Protein AF-A0A7C2TXH4-F1 (afdb_monomer_lite)

pLDDT: mean 78.35, std 15.45, range [38.19, 95.31]

Secondary structure (DSSP, 8-state):
------S--TTSPPPGGGGGGGHHHHHHHHHHHHHHHTT----------TTSSHHHHHHHHHHHHHHTT--------TT--SHHHHHHHHHHHHHHHHTTSTTHHHHHHHHTTTEEEEETTTTEEEEPPP--

Foldseek 3Di:
DPPDDQLQDPPDQRDPVVCPVVVVVLVVLLVQLVVVVVVDDDDDDQDDDPSPCRVNSVVVSLVVSVVVVDQDFDFDCPPPDDPVVSVLSRLLRVLVSCVPPPCSVVSCVVCVVFFPDADPPPRDTDGDDPDD

Structure (mmCIF, N/CA/C/O backbone):
data_AF-A0A7C2TXH4-F1
#
_entry.id   AF-A0A7C2TXH4-F1
#
loop_
_atom_site.group_PDB
_atom_site.id
_atom_site.type_symbol
_atom_site.label_atom_id
_atom_site.label_alt_id
_atom_site.label_comp_id
_atom_site.label_asym_id
_atom_site.label_entity_id
_atom_site.label_seq_id
_atom_site.pdbx_PDB_ins_code
_atom_site.Cartn_x
_atom_site.Cartn_y
_atom_site.Cartn_z
_atom_site.occupancy
_atom_site.B_iso_or_equiv
_atom_site.auth_seq_id
_atom_site.auth_comp_id
_atom_site.auth_asym_id
_atom_site.auth_atom_id
_atom_site.pdbx_PDB_model_num
ATOM 1 N N . MET A 1 1 ? 20.940 20.966 -21.494 1.00 40.69 1 MET A N 1
ATOM 2 C CA . MET A 1 1 ? 20.437 19.580 -21.399 1.00 40.69 1 MET A CA 1
ATOM 3 C C . MET A 1 1 ? 18.974 19.637 -21.003 1.00 40.69 1 MET A C 1
ATOM 5 O O . MET A 1 1 ? 18.656 19.999 -19.877 1.00 40.69 1 MET A O 1
ATOM 9 N N . THR A 1 2 ? 18.092 19.416 -21.970 1.00 40.59 2 THR A N 1
ATOM 10 C CA . THR A 1 2 ? 16.645 19.278 -21.784 1.00 40.59 2 THR A CA 1
ATOM 11 C C . THR A 1 2 ? 16.384 18.123 -20.821 1.00 40.59 2 THR A C 1
ATOM 13 O O . THR A 1 2 ? 16.912 17.037 -21.025 1.00 40.59 2 THR A O 1
ATOM 16 N N . LYS A 1 3 ? 15.635 18.366 -19.738 1.00 47.31 3 LYS A N 1
ATOM 17 C CA . LYS A 1 3 ? 15.206 17.311 -18.809 1.00 47.31 3 LYS A CA 1
ATOM 18 C C . LYS A 1 3 ? 14.476 16.238 -19.612 1.00 47.31 3 LYS A C 1
ATOM 20 O O . LYS A 1 3 ? 13.412 16.528 -20.155 1.00 47.31 3 LYS A O 1
ATOM 25 N N . ASP A 1 4 ? 15.048 15.040 -19.667 1.00 52.62 4 ASP A N 1
ATOM 26 C CA . ASP A 1 4 ? 14.395 13.867 -20.234 1.00 52.62 4 ASP A CA 1
ATOM 27 C C . ASP A 1 4 ? 13.002 13.719 -19.614 1.00 52.62 4 ASP A C 1
ATOM 29 O O . ASP A 1 4 ? 12.825 13.724 -18.390 1.00 52.62 4 ASP A O 1
ATOM 33 N N . TYR A 1 5 ? 11.997 13.679 -20.481 1.00 54.09 5 TYR A N 1
ATOM 34 C CA . TYR A 1 5 ? 10.595 13.588 -20.110 1.00 54.09 5 TYR A CA 1
ATOM 35 C C . TYR A 1 5 ? 10.359 12.268 -19.365 1.00 54.09 5 TYR A C 1
ATOM 37 O O . TYR A 1 5 ? 10.427 11.189 -19.951 1.00 54.09 5 TYR A O 1
ATOM 45 N N . SER A 1 6 ? 10.110 12.340 -18.054 1.00 62.81 6 SER A N 1
ATOM 46 C CA . SER A 1 6 ? 9.767 11.154 -17.268 1.00 62.81 6 SER A CA 1
ATOM 47 C C . SER A 1 6 ? 8.303 10.783 -17.521 1.00 62.81 6 SER A C 1
ATOM 49 O O . SER A 1 6 ? 7.421 11.593 -17.221 1.00 62.81 6 SER A O 1
ATOM 51 N N . PRO A 1 7 ? 8.004 9.553 -17.979 1.00 61.53 7 PRO A N 1
ATOM 52 C CA . PRO A 1 7 ? 6.625 9.093 -18.146 1.00 61.53 7 PRO A CA 1
ATOM 53 C C . PRO A 1 7 ? 5.901 8.919 -16.798 1.00 61.53 7 PRO A C 1
ATOM 55 O O . PRO A 1 7 ? 4.693 8.705 -16.756 1.00 61.53 7 PRO A O 1
ATOM 58 N N . PHE A 1 8 ? 6.618 9.032 -15.674 1.00 63.22 8 PHE A N 1
ATOM 59 C CA . PHE A 1 8 ? 6.089 8.909 -14.319 1.00 63.22 8 PHE A CA 1
ATOM 60 C C . PHE A 1 8 ? 5.696 10.282 -13.754 1.00 63.22 8 PHE A C 1
ATOM 62 O O . PHE A 1 8 ? 6.299 10.776 -12.797 1.00 63.22 8 PHE A O 1
ATOM 69 N N . THR A 1 9 ? 4.676 10.904 -14.346 1.00 64.88 9 THR A N 1
ATOM 70 C CA . THR A 1 9 ? 4.133 12.181 -13.858 1.00 64.88 9 THR A CA 1
ATOM 71 C C . THR A 1 9 ? 3.100 11.938 -12.745 1.00 64.88 9 THR A C 1
ATOM 73 O O . THR A 1 9 ? 2.155 11.175 -12.955 1.00 64.88 9 THR A O 1
ATOM 76 N N . PRO A 1 10 ? 3.237 12.554 -11.550 1.00 54.91 10 PRO A N 1
ATOM 77 C CA . PRO A 1 10 ? 2.244 12.432 -10.482 1.00 54.91 10 PRO A CA 1
ATOM 78 C C . PRO A 1 10 ? 0.843 12.846 -10.951 1.00 54.91 10 PRO A C 1
ATOM 80 O O . PRO A 1 10 ? 0.690 13.863 -11.617 1.00 54.91 10 PRO A O 1
ATOM 83 N N . GLY A 1 11 ? -0.177 12.065 -10.592 1.00 58.59 11 GLY A N 1
ATOM 84 C CA . GLY A 1 11 ? -1.572 12.326 -10.974 1.00 58.59 11 GLY A CA 1
ATOM 85 C C . GLY A 1 11 ? -1.987 11.762 -12.338 1.00 58.59 11 GLY A C 1
ATOM 86 O O . GLY A 1 11 ? -3.182 11.651 -12.591 1.00 58.59 11 GLY A O 1
ATOM 87 N N . ILE A 1 12 ? -1.039 11.325 -13.174 1.00 64.62 12 ILE A N 1
ATOM 88 C CA . ILE A 1 12 ? -1.323 10.693 -14.468 1.00 64.62 12 ILE A CA 1
ATOM 89 C C . ILE A 1 12 ? -1.039 9.184 -14.357 1.00 64.62 12 ILE A C 1
ATOM 91 O O . ILE A 1 12 ? 0.074 8.797 -13.988 1.00 64.62 12 ILE A O 1
ATOM 95 N N . PRO A 1 13 ? -2.020 8.300 -14.633 1.00 62.34 13 PRO A N 1
ATOM 96 C CA . PRO A 1 13 ? -1.778 6.864 -14.700 1.00 62.34 13 PRO A CA 1
ATOM 97 C C . PRO A 1 13 ? -0.716 6.543 -15.753 1.00 62.34 13 PRO A C 1
ATOM 99 O O . PRO A 1 13 ? -0.818 6.969 -16.898 1.00 62.34 13 PRO A O 1
ATOM 102 N N . VAL A 1 14 ? 0.303 5.783 -15.357 1.00 64.81 14 VAL A N 1
ATOM 103 C CA . VAL A 1 14 ? 1.402 5.407 -16.250 1.00 64.81 14 VAL A CA 1
ATOM 104 C C . VAL A 1 14 ? 0.952 4.228 -17.115 1.00 64.81 14 VAL A C 1
ATOM 106 O O . VAL A 1 14 ? 0.520 3.224 -16.538 1.00 64.81 14 VAL A O 1
ATOM 109 N N . PRO A 1 15 ? 1.046 4.326 -18.454 1.00 70.94 15 PRO A N 1
ATOM 110 C CA . PRO A 1 15 ? 0.715 3.225 -19.355 1.00 70.94 15 PRO A CA 1
ATOM 111 C C . PRO A 1 15 ? 1.491 1.944 -19.016 1.00 70.94 15 PRO A C 1
ATOM 113 O O . PRO A 1 15 ? 2.647 1.998 -18.581 1.00 70.94 15 PRO A O 1
ATOM 116 N N . ILE A 1 16 ? 0.846 0.783 -19.168 1.00 62.66 16 ILE A N 1
ATOM 117 C CA . ILE A 1 16 ? 1.406 -0.502 -18.723 1.00 62.66 16 ILE A CA 1
ATOM 118 C C . ILE A 1 16 ? 2.661 -0.890 -19.520 1.00 62.66 16 ILE A C 1
ATOM 120 O O . ILE A 1 16 ? 3.545 -1.573 -19.004 1.00 62.66 16 ILE A O 1
ATOM 124 N N . GLU A 1 17 ? 2.777 -0.379 -20.744 1.00 65.69 17 GLU A N 1
ATOM 125 C CA . GLU A 1 17 ? 3.889 -0.575 -21.671 1.00 65.69 17 GLU A CA 1
ATOM 126 C C . GLU A 1 17 ? 5.209 -0.032 -21.097 1.00 65.69 17 GLU A C 1
ATOM 128 O O . GLU A 1 17 ? 6.275 -0.593 -21.348 1.00 65.69 17 GLU A O 1
ATOM 133 N N . PHE A 1 18 ? 5.162 0.988 -20.230 1.00 65.19 18 PHE A N 1
ATOM 134 C CA . PHE A 1 18 ? 6.354 1.498 -19.540 1.00 65.19 18 PHE A CA 1
ATOM 135 C C . PHE A 1 18 ? 6.905 0.542 -18.469 1.00 65.19 18 PHE A C 1
ATOM 137 O O . PHE A 1 18 ? 8.002 0.763 -17.953 1.00 65.19 18 PHE A O 1
ATOM 144 N N . PHE A 1 19 ? 6.184 -0.534 -18.137 1.00 65.44 19 PHE A N 1
ATOM 145 C CA . PHE A 1 19 ? 6.632 -1.553 -17.185 1.00 65.44 19 PHE A CA 1
ATOM 146 C C . PHE A 1 19 ? 7.225 -2.800 -17.848 1.00 65.44 19 PHE A C 1
ATOM 148 O O . PHE A 1 19 ? 7.636 -3.707 -17.125 1.00 65.44 19 PHE A O 1
ATOM 155 N N . MET A 1 20 ? 7.344 -2.852 -19.184 1.00 65.75 20 MET A N 1
ATOM 156 C CA . MET A 1 20 ? 7.916 -4.015 -19.887 1.00 65.75 20 MET A CA 1
ATOM 157 C C . MET A 1 20 ? 9.328 -4.380 -19.389 1.00 65.75 20 MET A C 1
ATOM 159 O O . MET A 1 20 ? 9.639 -5.558 -19.239 1.00 65.75 20 MET A O 1
ATOM 163 N N . GLY A 1 21 ? 10.152 -3.391 -19.016 1.00 76.56 21 GLY A N 1
ATOM 164 C CA . GLY A 1 21 ? 11.487 -3.619 -18.436 1.00 76.56 21 GLY A CA 1
ATOM 165 C C . GLY A 1 21 ? 11.503 -4.094 -16.974 1.00 76.56 21 GLY A C 1
ATOM 166 O O . GLY A 1 21 ? 12.566 -4.396 -16.444 1.00 76.56 21 GLY A O 1
ATOM 167 N N . ARG A 1 22 ? 10.345 -4.160 -16.304 1.00 83.62 22 ARG A N 1
ATOM 168 C CA . ARG A 1 22 ? 10.206 -4.524 -14.880 1.00 83.62 22 ARG A CA 1
ATOM 169 C C . ARG A 1 22 ? 9.427 -5.818 -14.669 1.00 83.62 22 ARG A C 1
ATOM 171 O O . ARG A 1 22 ? 8.960 -6.091 -13.563 1.00 83.62 22 ARG A O 1
ATOM 178 N N . LEU A 1 23 ? 9.272 -6.623 -15.719 1.00 87.19 23 LEU A N 1
ATOM 179 C CA . LEU A 1 23 ? 8.476 -7.845 -15.658 1.00 87.19 23 LEU A CA 1
ATOM 180 C C . LEU A 1 23 ? 8.995 -8.820 -14.589 1.00 87.19 23 LEU A C 1
ATOM 182 O O . LEU A 1 23 ? 8.194 -9.355 -13.831 1.00 87.19 23 LEU A O 1
ATOM 186 N N . ALA A 1 24 ? 10.316 -8.984 -14.465 1.00 90.44 24 ALA A N 1
ATOM 187 C CA . ALA A 1 24 ? 10.922 -9.844 -13.444 1.00 90.44 24 ALA A CA 1
ATOM 188 C C . ALA A 1 24 ? 10.653 -9.346 -12.006 1.00 90.44 24 ALA A C 1
ATOM 190 O O . ALA A 1 24 ? 10.312 -10.132 -11.117 1.00 90.44 24 ALA A O 1
ATOM 191 N N . GLU A 1 25 ? 10.734 -8.029 -11.776 1.00 92.25 25 GLU A N 1
ATOM 192 C CA . GLU A 1 25 ? 10.386 -7.413 -10.486 1.00 92.25 25 GLU A CA 1
ATOM 193 C C . GLU A 1 25 ? 8.901 -7.650 -10.165 1.00 92.25 25 GLU A C 1
ATOM 195 O O . GLU A 1 25 ? 8.540 -8.021 -9.044 1.00 92.25 25 GLU A O 1
ATOM 200 N N . LEU A 1 26 ? 8.028 -7.478 -11.164 1.00 91.50 26 LEU A N 1
ATOM 201 C CA . LEU A 1 26 ? 6.584 -7.657 -11.028 1.00 91.50 26 LEU A CA 1
ATOM 202 C C . LEU A 1 26 ? 6.212 -9.120 -10.760 1.00 91.50 26 LEU A C 1
ATOM 204 O O . LEU A 1 26 ? 5.366 -9.398 -9.909 1.00 91.50 26 LEU A O 1
ATOM 208 N N . GLN A 1 27 ? 6.865 -10.060 -11.442 1.00 92.19 27 GLN A N 1
ATOM 209 C CA . GLN A 1 27 ? 6.722 -11.497 -11.206 1.00 92.19 27 GLN A CA 1
ATOM 210 C C . GLN A 1 27 ? 7.131 -11.865 -9.778 1.00 92.19 27 GLN A C 1
ATOM 212 O O . GLN A 1 27 ? 6.394 -12.570 -9.095 1.00 92.19 27 GLN A O 1
ATOM 217 N N . THR A 1 28 ? 8.244 -11.319 -9.284 1.00 94.38 28 THR A N 1
ATOM 218 C CA . THR A 1 28 ? 8.697 -11.550 -7.904 1.00 94.38 28 THR A CA 1
ATOM 219 C C . THR A 1 28 ? 7.663 -11.059 -6.886 1.00 94.38 28 THR A C 1
ATOM 221 O O . THR A 1 28 ? 7.289 -11.784 -5.961 1.00 94.38 28 THR A O 1
ATOM 224 N N . LEU A 1 29 ? 7.155 -9.835 -7.063 1.00 94.31 29 LEU A N 1
ATOM 225 C CA . LEU A 1 29 ? 6.157 -9.253 -6.165 1.00 94.31 29 LEU A CA 1
ATOM 226 C C . LEU A 1 29 ? 4.825 -10.022 -6.205 1.00 94.31 29 LEU A C 1
ATOM 228 O O . LEU A 1 29 ? 4.230 -10.285 -5.161 1.00 94.31 29 LEU A O 1
ATOM 232 N N . THR A 1 30 ? 4.369 -10.424 -7.391 1.00 92.69 30 THR A N 1
ATOM 233 C CA . THR A 1 30 ? 3.124 -11.196 -7.544 1.00 92.69 30 THR A CA 1
ATOM 234 C C . THR A 1 30 ? 3.253 -12.618 -6.998 1.00 92.69 30 THR A C 1
ATOM 236 O O . THR A 1 30 ? 2.329 -13.100 -6.346 1.00 92.69 30 THR A O 1
ATOM 239 N N . GLN A 1 31 ? 4.410 -13.269 -7.147 1.00 93.94 31 GLN A N 1
ATOM 240 C CA . GLN A 1 31 ? 4.670 -14.579 -6.543 1.00 93.94 31 GLN A CA 1
ATOM 241 C C . GLN A 1 31 ? 4.617 -14.521 -5.010 1.00 93.94 31 GLN A C 1
ATOM 243 O O . GLN A 1 31 ? 4.047 -15.413 -4.379 1.00 93.94 31 GLN A O 1
ATOM 248 N N . LYS A 1 32 ? 5.136 -13.446 -4.405 1.00 95.12 32 LYS A N 1
ATOM 249 C CA . LYS A 1 32 ? 4.968 -13.188 -2.968 1.00 95.12 32 LYS A CA 1
ATOM 250 C C . LYS A 1 32 ? 3.506 -12.947 -2.593 1.00 95.12 32 LYS A C 1
ATOM 252 O O . LYS A 1 32 ? 3.032 -13.511 -1.615 1.00 95.12 32 LYS A O 1
ATOM 257 N N . GLY A 1 33 ? 2.758 -12.188 -3.392 1.00 93.38 33 GLY A N 1
ATOM 258 C CA . GLY A 1 33 ? 1.314 -12.029 -3.188 1.00 93.38 33 GLY A CA 1
ATOM 259 C C . GLY A 1 33 ? 0.571 -13.372 -3.155 1.00 93.38 33 GLY A C 1
ATOM 260 O O . GLY A 1 33 ? -0.176 -13.642 -2.219 1.00 93.38 33 GLY A O 1
ATOM 261 N N . ARG A 1 34 ? 0.867 -14.272 -4.099 1.00 91.56 34 ARG A N 1
ATOM 262 C CA . ARG A 1 34 ? 0.310 -15.639 -4.132 1.00 91.56 34 ARG A CA 1
ATOM 263 C C . ARG A 1 34 ? 0.702 -16.475 -2.920 1.00 91.56 34 ARG A C 1
ATOM 265 O O . ARG A 1 34 ? -0.132 -17.177 -2.355 1.00 91.56 34 ARG A O 1
ATOM 272 N N . ALA A 1 35 ? 1.960 -16.385 -2.488 1.00 91.25 35 ALA A N 1
ATOM 273 C CA . ALA A 1 35 ? 2.410 -17.022 -1.254 1.00 91.25 35 ALA A CA 1
ATOM 274 C C . ALA A 1 35 ? 1.621 -16.525 -0.031 1.00 91.25 35 ALA A C 1
ATOM 276 O O . ALA A 1 35 ? 1.349 -17.321 0.869 1.00 91.25 35 ALA A O 1
ATOM 277 N N . ALA A 1 36 ? 1.219 -15.252 -0.025 1.00 92.56 36 ALA A N 1
ATOM 278 C CA . ALA A 1 36 ? 0.406 -14.685 1.038 1.00 92.56 36 ALA A CA 1
ATOM 279 C C . ALA A 1 36 ? -1.047 -15.162 1.028 1.00 92.56 36 ALA A C 1
ATOM 281 O O . ALA A 1 36 ? -1.604 -15.422 2.093 1.00 92.56 36 ALA A O 1
ATOM 282 N N . VAL A 1 37 ? -1.630 -15.384 -0.152 1.00 87.12 37 VAL A N 1
ATOM 283 C CA . VAL A 1 37 ? -2.938 -16.053 -0.277 1.00 87.12 37 VAL A CA 1
ATOM 284 C C . VAL A 1 37 ? -2.903 -17.459 0.337 1.00 87.12 37 VAL A C 1
ATOM 286 O O . VAL A 1 37 ? -3.871 -17.875 0.966 1.00 87.12 37 VAL A O 1
ATOM 289 N N . ALA A 1 38 ? -1.767 -18.160 0.254 1.00 87.12 38 ALA A N 1
ATOM 290 C CA . ALA A 1 38 ? -1.554 -19.455 0.907 1.00 87.12 38 ALA A CA 1
ATOM 291 C C . ALA A 1 38 ? -1.300 -19.369 2.433 1.00 87.12 38 ALA A C 1
ATOM 293 O O . ALA A 1 38 ? -0.884 -20.353 3.043 1.00 87.12 38 ALA A O 1
ATOM 294 N N . GLY A 1 39 ? -1.520 -18.207 3.059 1.00 87.75 39 GLY A N 1
ATOM 295 C CA . GLY A 1 39 ? -1.439 -18.017 4.511 1.00 87.75 39 GLY A CA 1
ATOM 296 C C . GLY A 1 39 ? -0.070 -17.585 5.044 1.00 87.75 39 GLY A C 1
ATOM 297 O O . GLY A 1 39 ? 0.118 -17.544 6.259 1.00 87.75 39 GLY A O 1
ATOM 298 N N . ARG A 1 40 ? 0.897 -17.247 4.179 1.00 91.00 40 ARG A N 1
ATOM 299 C CA . ARG A 1 40 ? 2.214 -16.747 4.615 1.00 91.00 40 ARG A CA 1
ATOM 300 C C . ARG A 1 40 ? 2.240 -15.224 4.717 1.00 91.00 40 ARG A C 1
ATOM 302 O O . ARG A 1 40 ? 1.818 -14.517 3.813 1.00 91.00 40 ARG A O 1
ATOM 309 N N . ILE A 1 41 ? 2.803 -14.681 5.791 1.00 92.50 41 ILE A N 1
ATOM 310 C CA . ILE A 1 41 ? 3.033 -13.233 5.864 1.00 92.50 41 ILE A CA 1
ATOM 311 C C . ILE A 1 41 ? 4.274 -12.894 5.037 1.00 92.50 41 ILE A C 1
ATOM 313 O O . ILE A 1 41 ? 5.393 -13.234 5.413 1.00 92.50 41 ILE A O 1
ATOM 317 N N . GLU A 1 42 ? 4.074 -12.183 3.931 1.00 94.88 42 GLU A N 1
ATOM 318 C CA . GLU A 1 42 ? 5.147 -11.701 3.063 1.00 94.88 42 GLU A CA 1
ATOM 319 C C . GLU A 1 42 ? 5.381 -10.203 3.269 1.00 94.88 42 GLU A C 1
ATOM 321 O O . GLU A 1 42 ? 4.445 -9.417 3.417 1.00 94.88 42 GLU A O 1
ATOM 326 N N . ARG A 1 43 ? 6.652 -9.794 3.261 1.00 94.38 43 ARG A N 1
ATOM 327 C CA . ARG A 1 43 ? 7.066 -8.389 3.366 1.00 94.38 43 ARG A CA 1
ATOM 328 C C . ARG A 1 43 ? 7.923 -8.044 2.158 1.00 94.38 43 ARG A C 1
ATOM 330 O O . ARG A 1 43 ? 8.853 -8.780 1.834 1.00 94.38 43 ARG A O 1
ATOM 337 N N . VAL A 1 44 ? 7.615 -6.931 1.499 1.00 94.12 44 VAL A N 1
ATOM 338 C CA . VAL A 1 44 ? 8.377 -6.447 0.343 1.00 94.12 44 VAL A CA 1
ATOM 339 C C . VAL A 1 44 ? 8.715 -4.983 0.534 1.00 94.12 44 VAL A C 1
ATOM 341 O O . VAL A 1 44 ? 7.851 -4.182 0.884 1.00 94.12 44 VAL A O 1
ATOM 344 N N . PHE A 1 45 ? 9.970 -4.637 0.268 1.00 95.31 45 PHE A N 1
ATOM 345 C CA . PHE A 1 45 ? 1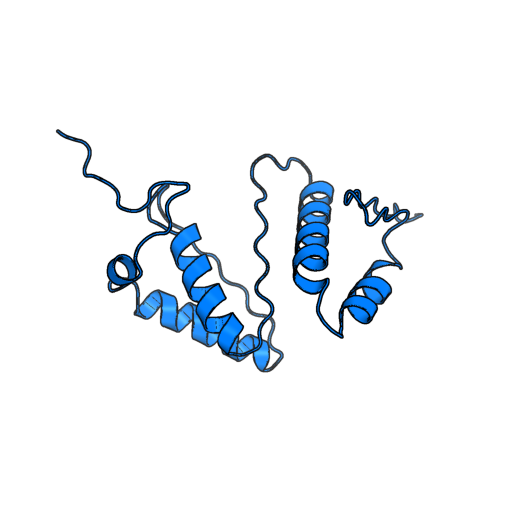0.437 -3.262 0.242 1.00 95.31 45 PHE A CA 1
ATOM 346 C C . PHE A 1 45 ? 10.768 -2.868 -1.197 1.00 95.31 45 PHE A C 1
ATOM 348 O O . PHE A 1 45 ? 11.628 -3.479 -1.826 1.00 95.31 45 PHE A O 1
ATOM 355 N N . VAL A 1 46 ? 10.075 -1.857 -1.725 1.00 94.06 46 VAL A N 1
ATOM 356 C CA . VAL A 1 46 ? 10.315 -1.328 -3.076 1.00 94.06 46 VAL A CA 1
ATOM 357 C C . VAL A 1 46 ? 11.075 -0.012 -2.953 1.00 94.06 46 VAL A C 1
ATOM 359 O O . VAL A 1 46 ? 10.518 1.003 -2.530 1.00 94.06 46 VAL A O 1
ATOM 362 N N . SER A 1 47 ? 12.352 -0.025 -3.327 1.00 93.88 47 SER A N 1
ATOM 363 C CA . SER A 1 47 ? 13.260 1.121 -3.237 1.00 93.88 47 SER A CA 1
ATOM 364 C C . SER A 1 47 ? 13.634 1.666 -4.622 1.00 93.88 47 SER A C 1
ATOM 366 O O . SER A 1 47 ? 13.226 1.138 -5.654 1.00 93.88 47 SER A O 1
ATOM 368 N N . GLY A 1 48 ? 14.340 2.799 -4.656 1.00 90.69 48 GLY A N 1
ATOM 369 C CA . GLY A 1 48 ? 14.818 3.427 -5.892 1.00 90.69 48 GLY A CA 1
ATOM 370 C C . GLY A 1 48 ? 14.609 4.941 -5.931 1.00 90.69 48 GLY A C 1
ATOM 371 O O . GLY A 1 48 ? 13.923 5.518 -5.080 1.00 90.69 48 GLY A O 1
ATOM 372 N N . ALA A 1 49 ? 15.173 5.590 -6.950 1.00 89.50 49 ALA A N 1
ATOM 373 C CA . ALA A 1 49 ? 15.179 7.046 -7.094 1.00 89.50 49 ALA A CA 1
ATOM 374 C C . ALA A 1 49 ? 13.770 7.681 -7.103 1.00 89.50 49 ALA A C 1
ATOM 376 O O . ALA A 1 49 ? 12.758 7.047 -7.437 1.00 89.50 49 ALA A O 1
ATOM 377 N N . ARG A 1 50 ? 13.674 8.959 -6.712 1.00 86.25 50 ARG A N 1
ATOM 378 C CA . ARG A 1 50 ? 12.423 9.733 -6.807 1.00 86.25 50 ARG A CA 1
ATOM 379 C C . ARG A 1 50 ? 11.987 9.812 -8.275 1.00 86.25 50 ARG A C 1
ATOM 381 O O . ARG A 1 50 ? 12.810 10.047 -9.146 1.00 86.25 50 ARG A O 1
ATOM 388 N N . GLY A 1 51 ? 10.699 9.598 -8.542 1.00 83.94 51 GLY A N 1
ATOM 389 C CA . GLY A 1 51 ? 10.154 9.660 -9.905 1.00 83.94 51 GLY A CA 1
ATOM 390 C C . GLY A 1 51 ? 10.412 8.428 -10.783 1.00 83.94 51 GLY A C 1
ATOM 391 O O . GLY A 1 51 ? 9.938 8.409 -11.905 1.00 83.94 51 GLY A O 1
ATOM 392 N N . ILE A 1 52 ? 11.074 7.371 -10.292 1.00 85.38 52 ILE A N 1
ATOM 393 C CA . ILE A 1 52 ? 11.351 6.158 -11.096 1.00 85.38 52 ILE A CA 1
ATOM 394 C C . ILE A 1 52 ? 10.127 5.233 -11.298 1.00 85.38 52 ILE A C 1
ATOM 396 O O . ILE A 1 52 ? 10.245 4.151 -11.868 1.00 85.38 52 ILE A O 1
ATOM 400 N N . GLY A 1 53 ? 8.958 5.614 -10.767 1.00 87.56 53 GLY A N 1
ATOM 401 C CA . GLY A 1 53 ? 7.713 4.860 -10.951 1.00 87.56 53 GLY A CA 1
ATOM 402 C C . GLY A 1 53 ? 7.354 3.827 -9.880 1.00 87.56 53 GLY A C 1
ATOM 403 O O . GLY A 1 53 ? 6.478 3.008 -10.128 1.00 87.56 53 GLY A O 1
ATOM 404 N N . LYS A 1 54 ? 7.962 3.858 -8.684 1.00 91.81 54 LYS A N 1
ATOM 405 C CA . LYS A 1 54 ? 7.705 2.872 -7.603 1.00 91.81 54 LYS A CA 1
ATOM 406 C C . LYS A 1 54 ? 6.223 2.737 -7.229 1.00 91.81 54 LYS A C 1
ATOM 408 O O . LYS A 1 54 ? 5.690 1.635 -7.200 1.00 91.81 54 LYS A O 1
ATOM 413 N N . SER A 1 55 ? 5.538 3.854 -6.971 1.00 91.38 55 SER A N 1
ATOM 414 C CA . SER A 1 55 ? 4.112 3.836 -6.608 1.00 91.38 55 SER A CA 1
ATOM 415 C C . SER A 1 55 ? 3.237 3.296 -7.740 1.00 91.38 55 SER A C 1
ATOM 417 O O . SER A 1 55 ? 2.300 2.541 -7.490 1.00 91.38 55 SER A O 1
ATOM 419 N N . SER A 1 56 ? 3.570 3.633 -8.987 1.00 89.44 56 SER A N 1
ATOM 420 C CA . SER A 1 56 ? 2.876 3.129 -10.174 1.00 89.44 56 SER A CA 1
ATOM 421 C C . SER A 1 56 ? 3.113 1.626 -10.371 1.00 89.44 56 SER A C 1
ATOM 423 O O . SER A 1 56 ? 2.162 0.893 -10.620 1.00 89.44 56 SER A O 1
ATOM 425 N N . PHE A 1 57 ? 4.340 1.145 -10.148 1.00 91.38 57 PHE A N 1
ATOM 426 C CA . PHE A 1 57 ? 4.682 -0.281 -10.146 1.00 91.38 57 PHE A CA 1
ATOM 427 C C . PHE A 1 57 ? 3.864 -1.061 -9.103 1.00 91.38 57 PHE A C 1
ATOM 429 O O . PHE A 1 57 ? 3.192 -2.038 -9.441 1.00 91.38 57 PHE A O 1
ATOM 436 N N . CYS A 1 58 ? 3.826 -0.586 -7.852 1.00 93.38 58 CYS A N 1
ATOM 437 C CA . CYS A 1 58 ? 3.018 -1.208 -6.799 1.00 93.38 58 CYS A CA 1
ATOM 438 C C . CYS A 1 58 ? 1.517 -1.179 -7.125 1.00 93.38 58 CYS A C 1
ATOM 440 O O . CYS A 1 58 ? 0.798 -2.128 -6.812 1.00 93.38 58 CYS A O 1
ATOM 442 N N . ARG A 1 59 ? 1.026 -0.117 -7.781 1.00 91.06 59 ARG A N 1
ATOM 443 C CA . ARG A 1 59 ? -0.371 -0.023 -8.228 1.00 91.06 59 ARG A CA 1
ATOM 444 C C . ARG A 1 59 ? -0.713 -1.112 -9.248 1.00 91.06 59 ARG A C 1
ATOM 446 O O . ARG A 1 59 ? -1.776 -1.715 -9.113 1.00 91.06 59 ARG A O 1
ATOM 453 N N . VAL A 1 60 ? 0.163 -1.375 -10.219 1.00 90.62 60 VAL A N 1
ATOM 454 C CA . VAL A 1 60 ? -0.028 -2.452 -11.207 1.00 90.62 60 VAL A CA 1
ATOM 455 C C . VAL A 1 60 ? -0.048 -3.815 -10.516 1.00 90.62 60 VAL A C 1
ATOM 457 O O . VAL A 1 60 ? -0.983 -4.587 -10.713 1.00 90.62 60 VAL A O 1
ATOM 460 N N . ALA A 1 61 ? 0.918 -4.089 -9.634 1.00 92.06 61 ALA A N 1
ATOM 461 C CA . ALA A 1 61 ? 0.952 -5.338 -8.870 1.00 92.06 61 ALA A CA 1
ATOM 462 C C . ALA A 1 61 ? -0.330 -5.552 -8.049 1.00 92.06 61 ALA A C 1
ATOM 464 O O . ALA A 1 61 ? -0.908 -6.638 -8.066 1.00 92.06 61 ALA A O 1
ATOM 465 N N . ARG A 1 62 ? -0.826 -4.493 -7.395 1.00 92.38 62 ARG A N 1
ATOM 466 C CA . ARG A 1 62 ? -2.095 -4.510 -6.658 1.00 92.38 62 ARG A CA 1
ATOM 467 C C . ARG A 1 62 ? -3.279 -4.861 -7.560 1.00 92.38 62 ARG A C 1
ATOM 469 O O . ARG A 1 62 ? -4.126 -5.644 -7.152 1.00 92.38 62 ARG A O 1
ATOM 476 N N . GLN A 1 63 ? -3.345 -4.309 -8.774 1.00 90.50 63 GLN A N 1
ATOM 477 C CA . GLN A 1 63 ? -4.408 -4.630 -9.734 1.00 90.50 63 GLN A CA 1
ATOM 478 C C . GLN A 1 63 ? -4.354 -6.087 -10.204 1.00 90.50 63 GLN A C 1
ATOM 480 O O . GLN A 1 63 ? -5.405 -6.691 -10.400 1.00 90.50 63 GLN A O 1
ATOM 485 N N . ILE A 1 64 ? -3.158 -6.658 -10.372 1.00 91.31 64 ILE A N 1
ATOM 486 C CA . ILE A 1 64 ? -2.991 -8.075 -10.723 1.00 91.31 64 ILE A CA 1
ATOM 487 C C . ILE A 1 64 ? -3.472 -8.959 -9.570 1.00 91.31 64 ILE A C 1
ATOM 489 O O . ILE A 1 64 ? -4.346 -9.796 -9.767 1.00 91.31 64 ILE A O 1
ATOM 493 N N . LEU A 1 65 ? -2.973 -8.718 -8.356 1.00 92.38 65 LEU A N 1
ATOM 494 C CA . LEU A 1 65 ? -3.313 -9.509 -7.169 1.00 92.38 65 LEU A CA 1
ATOM 495 C C . LEU A 1 65 ? -4.783 -9.374 -6.751 1.00 92.38 65 LEU A C 1
ATOM 497 O O . LEU A 1 65 ? -5.364 -10.316 -6.218 1.00 92.38 65 LEU A O 1
ATOM 501 N N . ALA A 1 66 ? -5.423 -8.239 -7.042 1.00 90.12 66 ALA A N 1
ATOM 502 C CA . ALA A 1 66 ? -6.858 -8.075 -6.828 1.00 90.12 66 ALA A CA 1
ATOM 503 C C . ALA A 1 66 ? -7.694 -9.057 -7.667 1.00 90.12 66 ALA A C 1
ATOM 505 O O . ALA A 1 66 ? -8.717 -9.549 -7.193 1.00 90.12 66 ALA A O 1
ATOM 506 N N . LYS A 1 67 ? -7.243 -9.397 -8.885 1.00 88.75 67 LYS A N 1
ATOM 507 C CA . LYS A 1 67 ? -7.886 -10.430 -9.718 1.00 88.75 67 LYS A CA 1
ATOM 508 C C . LYS A 1 67 ? -7.707 -11.839 -9.145 1.00 88.75 67 LYS A C 1
ATOM 510 O O . LYS A 1 67 ? -8.481 -12.725 -9.478 1.00 88.75 67 LYS A O 1
ATOM 515 N N . GLU A 1 68 ? -6.725 -12.028 -8.267 1.00 87.94 68 GLU A N 1
ATOM 516 C CA . GLU A 1 68 ? -6.452 -13.281 -7.552 1.00 87.94 68 GLU A CA 1
ATOM 517 C C . GLU A 1 68 ? -7.136 -13.325 -6.169 1.00 87.94 68 GLU A C 1
ATOM 519 O O . GLU A 1 68 ? -6.821 -14.171 -5.337 1.00 87.94 68 GLU A O 1
ATOM 524 N N . GLY A 1 69 ? -8.088 -12.420 -5.910 1.00 84.94 69 GLY A N 1
ATOM 525 C CA . GLY A 1 69 ? -8.913 -12.428 -4.699 1.00 84.94 69 GLY A CA 1
ATOM 526 C C . GLY A 1 69 ? -8.327 -11.673 -3.504 1.00 84.94 69 GLY A C 1
ATOM 527 O O . GLY A 1 69 ? -8.904 -11.717 -2.419 1.00 84.94 69 GLY A O 1
ATOM 528 N N . MET A 1 70 ? -7.215 -10.950 -3.672 1.00 89.50 70 MET A N 1
ATOM 529 C CA . MET A 1 70 ? -6.658 -10.115 -2.604 1.00 89.50 70 MET A CA 1
ATOM 530 C C . MET A 1 70 ? -7.378 -8.765 -2.500 1.00 89.50 70 MET A C 1
ATOM 532 O O . MET A 1 70 ? -7.641 -8.102 -3.504 1.00 89.50 70 MET A O 1
ATOM 536 N N . LEU A 1 71 ? -7.617 -8.288 -1.275 1.00 88.62 71 LEU A N 1
ATOM 537 C CA . LEU A 1 71 ? -7.977 -6.887 -1.065 1.00 88.62 71 LEU A CA 1
ATOM 538 C C . LEU A 1 71 ? -6.717 -6.020 -1.153 1.00 88.62 71 LEU A C 1
ATOM 540 O O . LEU A 1 7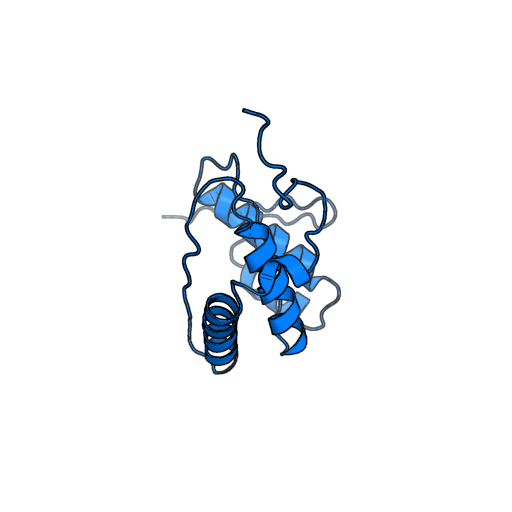1 ? -5.829 -6.100 -0.307 1.00 88.62 71 LEU A O 1
ATOM 544 N N . GLY A 1 72 ? -6.654 -5.159 -2.162 1.00 90.31 72 GLY A N 1
ATOM 545 C CA . GLY A 1 72 ? -5.563 -4.208 -2.307 1.00 90.31 72 GLY A CA 1
ATOM 546 C C . GLY A 1 72 ? -5.853 -2.883 -1.611 1.00 90.31 72 GLY A C 1
ATOM 547 O O . GLY A 1 72 ? -6.603 -2.084 -2.159 1.00 90.31 72 GLY A O 1
ATOM 548 N N . VAL A 1 73 ? -5.171 -2.586 -0.506 1.00 91.69 73 VAL A N 1
ATOM 549 C CA . VAL A 1 73 ? -5.259 -1.290 0.194 1.00 91.69 73 VAL A CA 1
ATOM 550 C C . VAL A 1 73 ? -3.999 -0.467 -0.077 1.00 91.69 73 VAL A C 1
ATOM 552 O O . VAL A 1 73 ? -2.888 -0.990 -0.010 1.00 91.69 73 VAL A O 1
ATOM 555 N N . HIS A 1 74 ? -4.152 0.819 -0.398 1.00 93.19 74 HIS A N 1
ATOM 556 C CA . HIS A 1 74 ? -3.032 1.754 -0.530 1.00 93.19 74 HIS A CA 1
ATOM 557 C C . HIS A 1 74 ? -3.165 2.880 0.492 1.00 93.19 74 HIS A C 1
ATOM 559 O O . HIS A 1 74 ? -4.191 3.552 0.541 1.00 93.19 74 HIS A O 1
ATOM 565 N N . VAL A 1 75 ? -2.103 3.114 1.261 1.00 93.69 75 VAL A N 1
ATOM 566 C CA . VAL A 1 75 ? -2.063 4.140 2.306 1.00 93.69 75 VAL A CA 1
ATOM 567 C C . VAL A 1 75 ? -0.903 5.081 2.023 1.00 93.69 75 VAL A C 1
ATOM 569 O O . VAL A 1 75 ? 0.247 4.653 1.931 1.00 93.69 75 VAL A O 1
ATOM 572 N N . PHE A 1 76 ? -1.196 6.371 1.878 1.00 91.31 76 PHE A N 1
ATOM 573 C CA . PHE A 1 76 ? -0.163 7.391 1.752 1.00 91.31 76 PHE A CA 1
ATOM 574 C C . PHE A 1 76 ? 0.195 7.955 3.131 1.00 91.31 76 PHE A C 1
ATOM 576 O O . PHE A 1 76 ? -0.589 8.667 3.761 1.00 91.31 76 PHE A O 1
ATOM 583 N N . TRP A 1 77 ? 1.408 7.658 3.594 1.00 91.75 77 TRP A N 1
ATOM 584 C CA . TRP A 1 77 ? 1.925 8.140 4.881 1.00 91.75 77 TRP A CA 1
ATOM 585 C C . TRP A 1 77 ? 2.695 9.462 4.788 1.00 91.75 77 TRP A C 1
ATOM 587 O O . TRP A 1 77 ? 3.278 9.898 5.775 1.00 91.75 77 TRP A O 1
ATOM 597 N N . GLY A 1 78 ? 2.727 10.124 3.626 1.00 91.25 78 GLY A N 1
ATOM 598 C CA . GLY A 1 78 ? 3.416 11.409 3.511 1.00 91.25 78 GLY A CA 1
ATOM 599 C C . GLY A 1 78 ? 2.862 12.432 4.504 1.00 91.25 78 GLY A C 1
ATOM 600 O O . GLY A 1 78 ? 1.645 12.581 4.643 1.00 91.25 78 GLY A O 1
ATOM 601 N N . GLY A 1 79 ? 3.773 13.098 5.215 1.00 89.38 79 GLY A N 1
ATOM 602 C CA . GLY A 1 79 ? 3.447 14.079 6.248 1.00 89.38 79 GLY A CA 1
ATOM 603 C C . GLY A 1 79 ? 2.974 13.494 7.581 1.00 89.38 79 GLY A C 1
ATOM 604 O O . GLY A 1 79 ? 2.684 14.282 8.470 1.00 89.38 79 GLY A O 1
ATOM 605 N N . ALA A 1 80 ? 2.892 12.165 7.736 1.00 92.00 80 ALA A N 1
ATOM 606 C CA . ALA A 1 80 ? 2.594 11.569 9.034 1.00 92.00 80 ALA A CA 1
ATOM 607 C C . ALA A 1 80 ? 3.789 11.730 9.984 1.00 92.00 80 ALA A C 1
ATOM 609 O O . ALA A 1 80 ? 4.927 11.472 9.583 1.00 92.00 80 ALA A O 1
ATOM 610 N N . GLN A 1 81 ? 3.534 12.156 11.221 1.00 93.06 81 GLN A N 1
ATOM 611 C CA . GLN A 1 81 ? 4.593 12.443 12.202 1.00 93.06 81 GLN A CA 1
ATOM 612 C C . GLN A 1 81 ? 4.631 11.456 13.370 1.00 93.06 81 GLN A C 1
ATOM 614 O O . GLN A 1 81 ? 5.637 11.378 14.073 1.00 93.06 81 GLN A O 1
ATOM 619 N N . THR A 1 82 ? 3.564 10.678 13.566 1.00 92.94 82 THR A N 1
ATOM 620 C CA . THR A 1 82 ? 3.465 9.704 14.657 1.00 92.94 82 THR A CA 1
ATOM 621 C C . THR A 1 82 ? 3.058 8.327 14.144 1.00 92.94 82 THR A C 1
ATOM 623 O O . THR A 1 82 ? 2.394 8.185 13.112 1.00 92.94 82 THR A O 1
ATOM 626 N N . LEU A 1 83 ? 3.445 7.287 14.888 1.00 89.19 83 LEU A N 1
ATOM 627 C CA . LEU A 1 83 ? 3.015 5.917 14.612 1.00 89.19 83 LEU A CA 1
ATOM 628 C C . LEU A 1 83 ? 1.489 5.795 14.684 1.00 89.19 83 LEU A C 1
ATOM 630 O O . LEU A 1 83 ? 0.884 5.161 13.825 1.00 89.19 83 LEU A O 1
ATOM 634 N N . GLU A 1 84 ? 0.874 6.441 15.674 1.00 85.06 84 GLU A N 1
ATOM 635 C CA . GLU A 1 84 ? -0.578 6.467 15.844 1.00 85.06 84 GLU A CA 1
ATOM 636 C C . GLU A 1 84 ? -1.278 7.011 14.595 1.00 85.06 84 GLU A C 1
ATOM 638 O O . GLU A 1 84 ? -2.233 6.414 14.103 1.00 85.06 84 GLU A O 1
ATOM 643 N N . GLU A 1 85 ? -0.751 8.084 14.004 1.00 87.31 85 GLU A N 1
ATOM 644 C CA . GLU A 1 85 ? -1.292 8.634 12.769 1.00 87.31 85 GLU A CA 1
ATOM 645 C C . GLU A 1 85 ? -1.146 7.663 11.586 1.00 87.31 85 GLU A C 1
ATOM 647 O O . GLU A 1 85 ? -2.082 7.498 10.799 1.00 87.31 85 GLU A O 1
ATOM 652 N N . MET A 1 86 ? 0.002 6.991 11.450 1.00 90.31 86 MET A N 1
ATOM 653 C CA . MET A 1 86 ? 0.206 5.982 10.401 1.00 90.31 86 MET A CA 1
ATOM 654 C C . MET A 1 86 ? -0.776 4.816 10.542 1.00 90.31 86 MET A C 1
ATOM 656 O O . MET A 1 86 ? -1.341 4.349 9.546 1.00 90.31 86 MET A O 1
ATOM 660 N N . VAL A 1 87 ? -0.990 4.362 11.776 1.00 87.56 87 VAL A N 1
ATOM 661 C CA . VAL A 1 87 ? -1.934 3.301 12.129 1.00 87.56 87 VAL A CA 1
ATOM 662 C C . VAL A 1 87 ? -3.363 3.743 11.806 1.00 87.56 87 VAL A C 1
ATOM 664 O O . VAL A 1 87 ? -4.056 3.050 11.058 1.00 87.56 87 VAL A O 1
ATOM 667 N N . ARG A 1 88 ? -3.767 4.941 12.246 1.00 84.25 88 ARG A N 1
ATOM 668 C CA . ARG A 1 88 ? -5.072 5.550 11.947 1.00 84.25 88 ARG A CA 1
ATOM 669 C C . ARG A 1 88 ? -5.362 5.591 10.449 1.00 84.25 88 ARG A C 1
ATOM 671 O O . ARG A 1 88 ? -6.349 5.011 10.002 1.00 84.25 88 ARG A O 1
ATOM 678 N N . ARG A 1 89 ? -4.462 6.196 9.663 1.00 89.62 89 ARG A N 1
ATOM 679 C CA . ARG A 1 89 ? -4.593 6.302 8.196 1.00 89.62 89 ARG A CA 1
ATOM 680 C C . ARG A 1 89 ? -4.712 4.926 7.532 1.00 89.62 89 ARG A C 1
ATOM 682 O O . ARG A 1 89 ? -5.426 4.769 6.545 1.00 89.62 89 ARG A O 1
ATOM 689 N N . THR A 1 90 ? -4.009 3.924 8.063 1.00 90.00 90 THR A N 1
ATOM 690 C CA . THR A 1 90 ? -4.057 2.550 7.541 1.00 90.00 90 THR A CA 1
ATOM 691 C C . THR A 1 90 ? -5.416 1.905 7.786 1.00 90.00 90 THR A C 1
ATOM 693 O O . THR A 1 90 ? -5.972 1.282 6.879 1.00 90.00 90 THR A O 1
ATOM 696 N N . PHE A 1 91 ? -5.980 2.090 8.978 1.00 83.81 91 PHE A N 1
ATOM 697 C CA . PHE A 1 91 ? -7.302 1.570 9.306 1.00 83.81 91 PHE A CA 1
ATOM 698 C C . PHE A 1 91 ? -8.424 2.270 8.542 1.00 83.81 91 PHE A C 1
ATOM 700 O O . PHE A 1 91 ? -9.310 1.592 8.025 1.00 83.81 91 PHE A O 1
ATOM 707 N N . GLU A 1 92 ? -8.364 3.593 8.399 1.00 83.62 92 GLU A N 1
ATOM 708 C CA . GLU A 1 92 ? -9.328 4.352 7.593 1.00 83.62 92 GLU A CA 1
ATOM 709 C C . GLU A 1 92 ? -9.357 3.853 6.145 1.00 83.62 92 GLU A C 1
ATOM 711 O O . GLU A 1 92 ? -10.428 3.576 5.604 1.00 83.62 92 GLU A O 1
ATOM 716 N N . ALA A 1 93 ? -8.183 3.647 5.540 1.00 88.00 93 ALA A N 1
ATOM 717 C CA . ALA A 1 93 ? -8.076 3.113 4.186 1.00 88.00 93 ALA A CA 1
ATOM 718 C C . ALA A 1 93 ? -8.627 1.679 4.073 1.00 88.00 93 ALA A C 1
ATOM 720 O O . ALA A 1 93 ? -9.321 1.359 3.108 1.00 88.00 93 ALA A O 1
ATOM 721 N N . LEU A 1 94 ? -8.357 0.816 5.058 1.00 86.38 94 LEU A N 1
ATOM 722 C CA . LEU A 1 94 ? -8.883 -0.552 5.081 1.00 86.38 94 LEU A CA 1
ATOM 723 C C . LEU A 1 94 ? -10.417 -0.573 5.173 1.00 86.38 94 LEU A C 1
ATOM 725 O O . LEU A 1 94 ? -11.069 -1.335 4.458 1.00 86.38 94 LEU A O 1
ATOM 729 N N . LEU A 1 95 ? -10.999 0.260 6.039 1.00 81.06 95 LEU A N 1
ATOM 730 C CA . LEU A 1 95 ? -12.451 0.372 6.198 1.00 81.06 95 LEU A CA 1
ATOM 731 C C . LEU A 1 95 ? -13.114 0.926 4.934 1.00 81.06 95 LEU A C 1
ATOM 733 O O . LEU A 1 95 ? -14.138 0.396 4.502 1.00 81.06 95 LEU A O 1
ATOM 737 N N . ALA A 1 96 ? -12.510 1.936 4.306 1.00 82.81 96 ALA A N 1
ATOM 738 C CA . ALA A 1 96 ? -13.012 2.513 3.063 1.00 82.81 96 ALA A CA 1
ATOM 739 C C . ALA A 1 96 ? -13.076 1.476 1.926 1.00 82.81 96 ALA A C 1
ATOM 741 O O . ALA A 1 96 ? -14.098 1.361 1.255 1.00 82.81 96 ALA A O 1
ATOM 742 N N . GLU A 1 97 ? -12.025 0.668 1.753 1.00 85.00 97 GLU A N 1
ATOM 743 C CA . GLU A 1 97 ? -11.939 -0.354 0.694 1.00 85.00 97 GLU A CA 1
ATOM 744 C C . GLU A 1 97 ? -12.839 -1.583 0.950 1.00 85.00 97 GLU A C 1
ATOM 746 O O . GLU A 1 97 ? -13.098 -2.382 0.046 1.00 85.00 97 GLU A O 1
ATOM 751 N N . THR A 1 98 ? -13.323 -1.767 2.184 1.00 83.50 98 THR A N 1
ATOM 752 C CA . THR A 1 98 ? -14.116 -2.946 2.588 1.00 83.50 98 THR A CA 1
ATOM 753 C C . THR A 1 98 ? -15.601 -2.672 2.742 1.00 83.50 98 THR A C 1
ATOM 755 O O . THR A 1 98 ? -16.351 -3.624 2.938 1.00 83.50 98 THR A O 1
ATOM 758 N N . ARG A 1 99 ? -16.037 -1.415 2.603 1.00 74.44 99 ARG A N 1
ATOM 759 C CA . ARG A 1 99 ? -17.420 -0.962 2.821 1.00 74.44 99 ARG A CA 1
ATOM 760 C C . ARG A 1 99 ? -18.478 -1.853 2.164 1.00 74.44 99 ARG A C 1
ATOM 762 O O . ARG A 1 99 ? -19.438 -2.240 2.819 1.00 74.44 99 ARG A O 1
ATOM 769 N N . ASP A 1 100 ? -18.266 -2.214 0.903 1.00 77.38 100 ASP A N 1
ATOM 770 C CA . ASP A 1 100 ? -19.239 -2.972 0.103 1.00 77.38 100 ASP A CA 1
ATOM 771 C C . ASP A 1 100 ? -18.971 -4.485 0.120 1.00 77.38 100 ASP A C 1
ATOM 773 O O . ASP A 1 100 ? -19.462 -5.244 -0.718 1.00 77.38 100 ASP A O 1
ATOM 777 N N . ARG A 1 101 ? -18.132 -4.954 1.049 1.00 78.31 101 ARG A N 1
ATOM 778 C CA . ARG A 1 101 ? -17.745 -6.359 1.150 1.00 78.31 101 ARG A CA 1
ATOM 779 C C . ARG A 1 101 ? -18.487 -7.041 2.291 1.00 78.31 101 ARG A C 1
ATOM 781 O O . ARG A 1 101 ? -18.580 -6.524 3.399 1.00 78.31 101 ARG A O 1
ATOM 788 N N . SER A 1 102 ? -18.922 -8.277 2.048 1.00 73.69 102 SER A N 1
ATOM 789 C CA . SER A 1 102 ? -19.662 -9.108 3.014 1.00 73.69 102 SER A CA 1
ATOM 790 C C . SER A 1 102 ? -18.936 -9.332 4.349 1.00 73.69 102 SER A C 1
ATOM 792 O O . SER A 1 102 ? -19.556 -9.657 5.357 1.00 73.69 102 SER A O 1
ATOM 794 N N . TRP A 1 103 ? -17.617 -9.145 4.377 1.00 71.44 103 TRP A N 1
ATOM 795 C CA . TRP A 1 103 ? -16.768 -9.313 5.552 1.00 71.44 103 TRP A CA 1
ATOM 796 C C . TRP A 1 103 ? -16.431 -7.997 6.277 1.00 71.44 103 TRP A C 1
ATOM 798 O O . TRP A 1 103 ? -15.709 -8.037 7.274 1.00 71.44 103 TRP A O 1
ATOM 808 N N . PHE A 1 104 ? -17.008 -6.858 5.865 1.00 75.69 104 PHE A N 1
ATOM 809 C CA . PHE A 1 104 ? -16.894 -5.565 6.557 1.00 75.69 104 PHE A CA 1
ATOM 810 C C . PHE A 1 104 ? -17.219 -5.672 8.052 1.00 75.69 104 PHE A C 1
ATOM 812 O O . PHE A 1 104 ? -16.482 -5.167 8.894 1.00 75.69 104 PHE A O 1
ATOM 819 N N . GLY A 1 105 ? -18.282 -6.405 8.401 1.00 72.19 105 GLY A N 1
ATOM 820 C CA . GLY A 1 105 ? -18.680 -6.613 9.794 1.00 72.19 105 GLY A CA 1
ATOM 821 C C . GLY A 1 105 ? -17.611 -7.319 10.637 1.00 72.19 105 GLY A C 1
ATOM 822 O O . GLY A 1 105 ? -17.430 -6.972 11.800 1.00 72.19 105 GLY A O 1
ATOM 823 N N . LYS A 1 106 ? -16.850 -8.257 10.051 1.00 76.31 106 LYS A N 1
ATOM 824 C CA . LYS A 1 106 ? -15.758 -8.967 10.747 1.00 76.31 106 LYS A CA 1
ATOM 825 C C . LYS A 1 106 ? -14.577 -8.043 11.021 1.00 76.31 106 LYS A C 1
ATOM 827 O O . LYS A 1 106 ? -14.036 -8.057 12.120 1.00 76.31 106 LYS A O 1
ATOM 832 N N . ILE A 1 107 ? -14.222 -7.220 10.035 1.00 74.62 107 ILE A N 1
ATOM 833 C CA . ILE A 1 107 ? -13.247 -6.133 10.177 1.00 74.62 107 ILE A CA 1
ATOM 834 C C . ILE A 1 107 ? -13.697 -5.198 11.298 1.00 74.62 107 ILE A C 1
ATOM 836 O O . ILE A 1 107 ? -12.976 -5.017 12.274 1.00 74.62 107 ILE A O 1
ATOM 840 N N . LYS A 1 108 ? -14.924 -4.673 11.219 1.00 71.25 108 LYS A N 1
ATOM 841 C CA . LYS A 1 108 ? -15.461 -3.746 12.218 1.00 71.25 108 LYS A CA 1
ATOM 842 C C . LYS A 1 108 ? -15.437 -4.349 13.624 1.00 71.25 108 LYS A C 1
ATOM 844 O O . LYS A 1 108 ? -15.041 -3.668 14.560 1.00 71.25 108 LYS A O 1
ATOM 849 N N . ALA A 1 109 ? -15.800 -5.623 13.775 1.00 77.50 109 ALA A N 1
ATOM 850 C CA . ALA A 1 109 ? -15.764 -6.321 15.058 1.00 77.50 109 ALA A CA 1
ATOM 851 C C . ALA A 1 109 ? -14.336 -6.519 15.596 1.00 77.50 109 ALA A C 1
ATOM 853 O O . ALA A 1 109 ? -14.102 -6.336 16.789 1.00 77.50 109 ALA A O 1
ATOM 854 N N . LEU 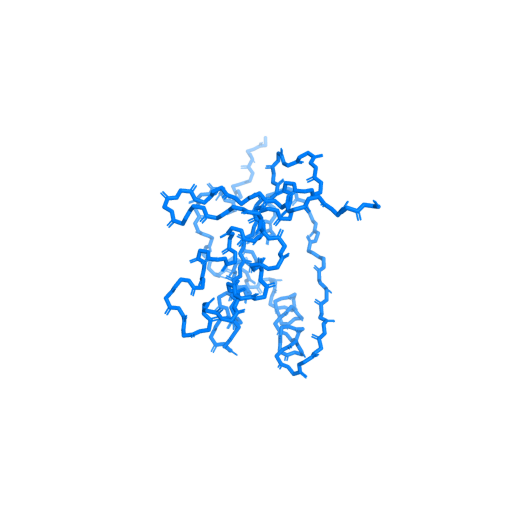A 1 110 ? -13.371 -6.850 14.728 1.00 73.94 110 LEU A N 1
ATOM 855 C CA . LEU A 1 110 ? -11.961 -6.970 15.108 1.00 73.94 110 LEU A CA 1
ATOM 856 C C . LEU A 1 110 ? -11.435 -5.643 15.678 1.00 73.94 110 LEU A C 1
ATOM 858 O O . LEU A 1 110 ? -10.738 -5.649 16.693 1.00 73.94 110 LEU A O 1
ATOM 862 N N . PHE A 1 111 ? -11.813 -4.527 15.046 1.00 69.69 111 PHE A N 1
ATOM 863 C CA . PHE A 1 111 ? -11.335 -3.188 15.391 1.00 69.69 111 PHE A CA 1
ATOM 864 C C . PHE A 1 111 ? -12.140 -2.489 16.485 1.00 69.69 111 PHE A C 1
ATOM 866 O O . PHE A 1 111 ? -11.576 -1.678 17.209 1.00 69.69 111 PHE A O 1
ATOM 873 N N . GLY A 1 112 ? -13.415 -2.834 16.681 1.00 65.19 112 GLY A N 1
ATOM 874 C CA . GLY A 1 112 ? -14.259 -2.247 17.728 1.00 65.19 112 GLY A CA 1
ATOM 875 C C . GLY A 1 112 ? -13.722 -2.443 19.151 1.00 65.19 112 GLY A C 1
ATOM 876 O O . GLY A 1 112 ? -14.105 -1.708 20.050 1.00 65.19 112 GLY A O 1
ATOM 877 N N . ARG A 1 113 ? -12.794 -3.387 19.364 1.00 65.81 113 ARG A N 1
ATOM 878 C CA . ARG A 1 113 ? -12.081 -3.553 20.644 1.00 65.81 113 ARG A CA 1
ATOM 879 C C . ARG A 1 113 ? -11.011 -2.487 20.906 1.00 65.81 113 ARG A C 1
ATOM 881 O O . ARG A 1 113 ? -10.648 -2.285 22.057 1.00 65.81 113 ARG A O 1
ATOM 888 N N . HIS A 1 114 ? -10.515 -1.834 19.857 1.00 63.94 114 HIS A N 1
ATOM 889 C CA . HIS A 1 114 ? -9.396 -0.885 19.910 1.00 63.94 114 HIS A CA 1
ATOM 890 C C . HIS A 1 114 ? -9.798 0.552 19.556 1.00 63.94 114 HIS A C 1
ATOM 892 O O . HIS A 1 114 ? -8.982 1.461 19.687 1.00 63.94 114 HIS A O 1
ATOM 898 N N . ILE A 1 115 ? -11.033 0.760 19.098 1.00 62.47 115 ILE A N 1
ATOM 899 C CA . ILE A 1 115 ? -11.547 2.065 18.685 1.00 62.47 115 ILE A CA 1
ATOM 900 C C . ILE A 1 115 ? -12.520 2.568 19.757 1.00 62.47 115 ILE A C 1
ATOM 902 O O . ILE A 1 115 ? -13.506 1.896 20.051 1.00 62.47 115 ILE A O 1
ATOM 906 N N . GLU A 1 116 ? -1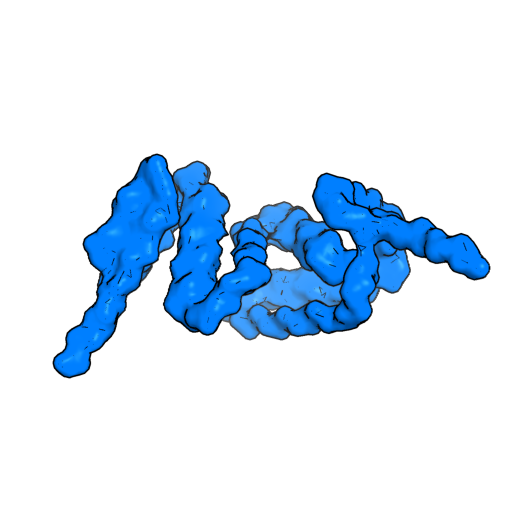2.244 3.737 20.341 1.00 58.69 116 GLU A N 1
ATOM 907 C CA . GLU A 1 116 ? -13.139 4.384 21.317 1.00 58.69 116 GLU A CA 1
ATOM 908 C C . GLU A 1 116 ? -14.361 5.000 20.647 1.00 58.69 116 GLU A C 1
ATOM 910 O O . GLU A 1 116 ? -15.468 4.924 21.173 1.00 58.69 116 GLU A O 1
ATOM 915 N N . GLU A 1 117 ? -14.158 5.591 19.471 1.00 55.28 117 GLU A N 1
ATOM 916 C CA . GLU A 1 117 ? -15.189 6.295 18.725 1.00 55.28 117 GLU A CA 1
ATOM 917 C C . GLU A 1 117 ? -14.923 6.140 17.223 1.00 55.28 117 GLU A C 1
ATOM 919 O O . GLU A 1 117 ? -13.806 6.360 16.745 1.00 55.28 117 GLU A O 1
ATOM 924 N N . ALA A 1 118 ? -15.952 5.721 16.485 1.00 56.31 118 ALA A N 1
ATOM 925 C CA . ALA A 1 118 ? -15.938 5.621 15.032 1.00 56.31 118 ALA A CA 1
ATOM 926 C C . ALA A 1 118 ? -17.193 6.297 14.480 1.00 56.31 118 ALA A C 1
ATOM 928 O O . ALA A 1 118 ? -18.243 5.657 14.382 1.00 56.31 118 ALA A O 1
ATOM 929 N N . ASP A 1 119 ? -17.088 7.570 14.096 1.00 53.97 119 ASP A N 1
ATOM 930 C CA . ASP A 1 119 ? -18.155 8.211 13.332 1.00 53.97 119 ASP A CA 1
ATOM 931 C C . ASP A 1 119 ? -17.980 7.885 11.842 1.00 53.97 119 ASP A C 1
ATOM 933 O O . ASP A 1 119 ? -17.089 8.381 11.139 1.00 53.97 119 ASP A O 1
ATOM 937 N N . MET A 1 120 ? -18.804 6.957 11.357 1.00 55.34 120 MET A N 1
ATOM 938 C CA . MET A 1 120 ? -18.709 6.407 10.002 1.00 55.34 120 MET A CA 1
ATOM 939 C C . MET A 1 120 ? -19.431 7.269 8.955 1.00 55.34 120 MET A C 1
ATOM 941 O O . MET A 1 120 ? -19.979 6.734 7.993 1.00 55.34 120 MET A O 1
ATOM 945 N N . PHE A 1 121 ? -19.394 8.594 9.113 1.00 48.78 121 PHE A N 1
ATOM 946 C CA . PHE A 1 121 ? -19.806 9.572 8.096 1.00 48.78 121 PHE A CA 1
ATOM 947 C C . PHE A 1 121 ? -18.797 10.729 7.926 1.00 48.78 121 PHE A C 1
ATOM 949 O O . PHE A 1 121 ? -19.132 11.785 7.400 1.00 48.78 121 PHE A O 1
ATOM 956 N N . GLY A 1 122 ? -17.536 10.500 8.315 1.00 48.62 122 GLY A N 1
ATOM 957 C CA . GLY A 1 122 ? -16.405 11.421 8.103 1.00 48.62 122 GLY A CA 1
ATOM 958 C C . GLY A 1 122 ? -15.036 10.897 8.571 1.00 48.62 122 GLY A C 1
ATOM 959 O O . GLY A 1 122 ? -14.083 11.665 8.611 1.00 48.62 122 GLY A O 1
ATOM 960 N N . LEU A 1 123 ? -14.966 9.605 8.939 1.00 51.97 123 LEU A N 1
ATOM 961 C CA . LEU A 1 123 ? -13.800 8.791 9.321 1.00 51.97 123 LEU A CA 1
ATOM 962 C C . LEU A 1 123 ? -12.762 9.514 10.191 1.00 51.97 123 LEU A C 1
ATOM 964 O O . LEU A 1 123 ? -11.618 9.706 9.802 1.00 51.97 123 LEU A O 1
ATOM 968 N N . THR A 1 124 ? -13.177 9.850 11.414 1.00 54.91 124 THR A N 1
ATOM 969 C CA . THR A 1 124 ? -12.255 10.034 12.542 1.00 54.91 124 THR A CA 1
ATOM 970 C C . THR A 1 124 ? -12.241 8.741 13.352 1.00 54.91 124 THR A C 1
ATOM 972 O O . THR A 1 124 ? -13.271 8.346 13.894 1.00 54.91 124 THR A O 1
ATOM 975 N N . ILE A 1 125 ? -11.092 8.064 13.408 1.00 63.72 125 ILE A N 1
ATOM 976 C CA . ILE A 1 125 ? -10.865 6.913 14.293 1.00 63.72 125 ILE A CA 1
ATOM 977 C C . ILE A 1 125 ? -10.020 7.387 15.477 1.00 63.72 125 ILE A C 1
ATOM 979 O O . ILE A 1 125 ? -8.887 7.826 15.271 1.00 63.72 125 ILE A O 1
ATOM 983 N N . ARG A 1 126 ? -10.547 7.284 16.705 1.00 62.28 126 ARG A 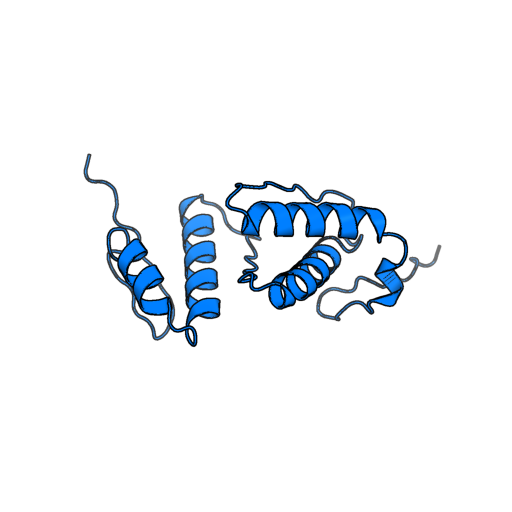N 1
ATOM 984 C CA . ARG A 1 126 ? -9.749 7.439 17.936 1.00 62.28 126 ARG A CA 1
ATOM 985 C C . ARG A 1 126 ? -9.431 6.075 18.529 1.00 62.28 126 ARG A C 1
ATOM 987 O O . ARG A 1 126 ? -10.339 5.267 18.740 1.00 62.28 126 ARG A O 1
ATOM 994 N N . PHE A 1 127 ? -8.152 5.820 18.781 1.00 65.94 127 PHE A N 1
ATOM 995 C CA . PHE A 1 127 ? -7.717 4.596 19.447 1.00 65.94 127 PHE A CA 1
ATOM 996 C C . PHE A 1 127 ? -7.835 4.749 20.952 1.00 65.94 127 PHE A C 1
ATOM 998 O O . PHE A 1 12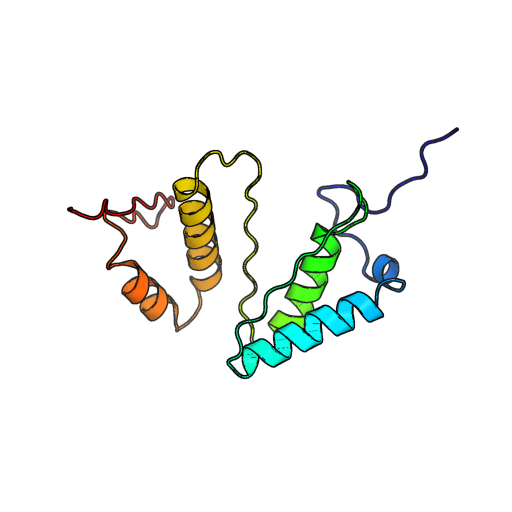7 ? -7.580 5.821 21.494 1.00 65.94 127 PHE A O 1
ATOM 1005 N N . ARG A 1 128 ? -8.204 3.655 21.617 1.00 64.69 128 ARG A N 1
ATOM 1006 C CA . ARG A 1 128 ? -8.169 3.593 23.075 1.00 64.69 128 ARG A CA 1
ATOM 1007 C C . ARG A 1 128 ? -6.720 3.609 23.538 1.00 64.69 128 ARG A C 1
ATOM 1009 O O . ARG A 1 128 ? -5.920 2.816 23.044 1.00 64.69 128 ARG A O 1
ATOM 1016 N N . ALA A 1 129 ? -6.393 4.488 24.480 1.00 57.47 129 ALA A N 1
ATOM 1017 C CA . ALA A 1 129 ? -5.132 4.387 25.201 1.00 57.47 129 ALA A CA 1
ATOM 1018 C C . ALA A 1 129 ? -5.184 3.131 26.083 1.00 57.47 129 ALA A C 1
ATOM 1020 O O . ALA A 1 129 ? -6.148 2.945 26.831 1.00 57.47 129 ALA A O 1
ATOM 1021 N N . ASP A 1 130 ? -4.176 2.260 25.991 1.00 45.59 130 ASP A N 1
ATOM 1022 C CA . ASP A 1 130 ? -4.070 1.123 26.904 1.00 45.59 130 ASP A CA 1
ATOM 1023 C C . ASP A 1 130 ? -3.999 1.665 28.336 1.00 45.59 130 ASP A C 1
ATOM 1025 O O . ASP A 1 130 ? -3.131 2.470 28.680 1.00 45.59 130 ASP A O 1
ATOM 1029 N N . SER A 1 131 ? -4.968 1.269 29.159 1.00 44.31 131 SER A N 1
ATOM 1030 C CA . SER A 1 131 ? -4.949 1.555 30.588 1.00 44.31 131 SER A CA 1
ATOM 1031 C C . SER A 1 131 ? -3.837 0.703 31.195 1.00 44.31 131 SER A C 1
ATOM 1033 O O . SER A 1 131 ? -3.986 -0.516 31.278 1.00 44.31 131 SER A O 1
ATOM 1035 N N . ALA A 1 132 ? -2.708 1.338 31.513 1.00 38.19 132 ALA A N 1
ATOM 1036 C CA . ALA A 1 132 ? -1.638 0.738 32.305 1.00 38.19 132 ALA A CA 1
ATOM 1037 C C . ALA A 1 132 ? -2.106 0.456 33.739 1.00 38.19 132 ALA A C 1
ATOM 1039 O O . ALA A 1 132 ? -2.905 1.267 34.265 1.00 38.19 132 ALA A O 1
#

Radius of gyration: 17.96 Å; chains: 1; bounding box: 40×39×54 Å

Sequence (132 aa):
MTKDYSPFTPGIPVPIEFFMGRLAELQTLTQKGRAAVAGRIERVFVSGARGIGKSSFCRVARQILAKEGMLGVHVFWGGAQTLEEMVRRTFEALLAETRDRSWFGKIKALFGRHIEEADMFGLTIRFRADSA